Protein AF-A0A7C7PNL8-F1 (afdb_monomer)

Foldseek 3Di:
DDDPNDPADADDDPVLVVLLVVVCVVVVHDPRVVLNVLVVPDDDDRSNVSSVVVSVVVVVVVDDPVNCVVCVVPPPPPPDPDD

Radius of gyration: 16.84 Å; Cα contacts (8 Å, |Δi|>4): 43; chains: 1; bounding box: 26×50×44 Å

Solvent-accessible surface area (backbone atoms only — not comparable to full-atom values): 5230 Å² total; per-residue (Å²): 102,74,55,94,93,38,81,51,84,71,80,73,56,71,69,56,49,51,54,47,51,51,49,24,61,78,68,74,41,54,70,66,58,54,52,52,50,43,62,70,69,50,87,86,60,57,64,45,59,37,51,55,50,49,53,51,51,54,54,54,74,69,59,42,73,67,58,46,62,73,53,52,85,70,69,78,77,70,69,78,80,81,133

Secondary structure (DSSP, 8-state):
-EETTEEPPP---HHHHHHHHHHHHHTT--HHHHHHHHHHH-SSS-HHHHHHHHHHHHHHHH--H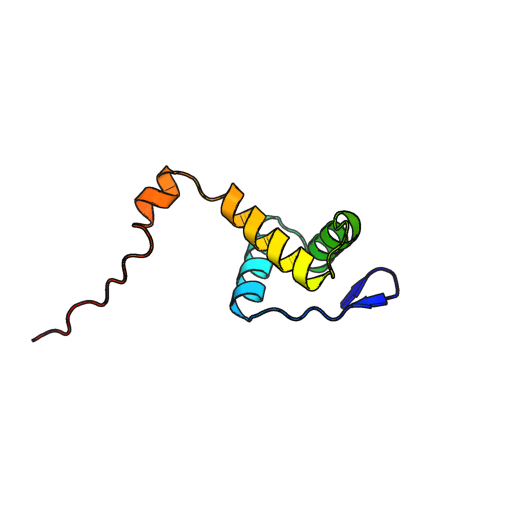HHHHHTGGG----PPPP-

Sequence (83 aa):
MTLSDRRTSIRLEPEMWDALAEICTRESRSLHDICRQIDRERTQSGLTAGVRVFILSYFRSAATEEGHAAASHGNSAKAPPDT

Structure (mmCIF, N/CA/C/O backbone):
data_AF-A0A7C7PNL8-F1
#
_entry.id   AF-A0A7C7PNL8-F1
#
loop_
_atom_site.group_PDB
_atom_site.id
_atom_site.type_symbol
_atom_site.label_atom_id
_atom_site.label_alt_id
_atom_site.label_comp_id
_atom_site.label_asym_id
_atom_site.label_entity_id
_atom_site.label_seq_id
_atom_site.pdbx_PDB_ins_code
_atom_site.Cartn_x
_atom_site.Cartn_y
_atom_site.Cartn_z
_atom_site.occupancy
_atom_site.B_iso_or_equiv
_at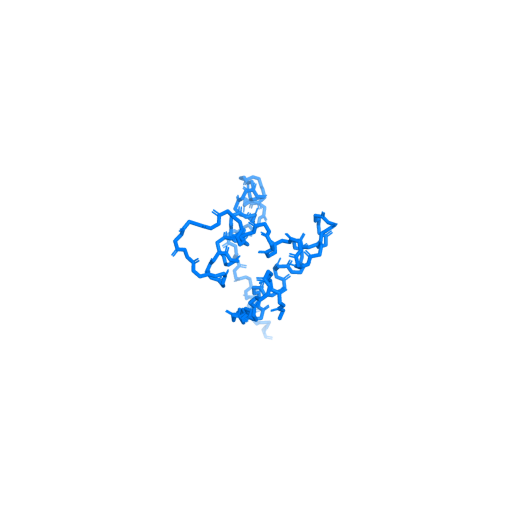om_site.auth_seq_id
_atom_site.auth_comp_id
_atom_site.auth_asym_id
_atom_site.auth_atom_id
_atom_site.pdbx_PDB_model_num
ATOM 1 N N . MET A 1 1 ? 2.933 -2.690 -17.416 1.00 61.16 1 MET A N 1
ATOM 2 C CA . MET A 1 1 ? 1.986 -1.560 -17.361 1.00 61.16 1 MET A CA 1
ATOM 3 C C . MET A 1 1 ? 2.650 -0.346 -17.991 1.00 61.16 1 MET A C 1
ATOM 5 O O . MET A 1 1 ? 3.857 -0.195 -17.830 1.00 61.16 1 MET A O 1
ATOM 9 N N . THR A 1 2 ? 1.903 0.475 -18.725 1.00 66.44 2 THR A N 1
ATOM 10 C CA . THR A 1 2 ? 2.420 1.730 -19.291 1.00 66.44 2 THR A CA 1
ATOM 11 C C . THR A 1 2 ? 1.866 2.875 -18.465 1.00 66.44 2 THR A C 1
ATOM 13 O O . THR A 1 2 ? 0.653 2.989 -18.325 1.00 66.44 2 THR A O 1
ATOM 16 N N . LEU A 1 3 ? 2.747 3.693 -17.897 1.00 66.88 3 LEU A N 1
ATOM 17 C CA . LEU A 1 3 ? 2.371 4.920 -17.207 1.00 66.88 3 LEU A CA 1
ATOM 18 C C . LEU A 1 3 ? 2.965 6.073 -18.005 1.00 66.88 3 LEU A C 1
ATOM 20 O O . LEU A 1 3 ? 4.179 6.133 -18.180 1.00 66.88 3 LEU A O 1
ATOM 24 N N . SER A 1 4 ? 2.105 6.956 -18.518 1.00 59.03 4 SER A N 1
ATOM 25 C CA . SER A 1 4 ? 2.516 8.207 -19.172 1.00 59.03 4 SER A CA 1
ATOM 26 C C . SER A 1 4 ? 3.600 8.005 -20.246 1.00 59.03 4 SER A C 1
ATOM 28 O O . SER A 1 4 ? 4.670 8.605 -20.173 1.00 59.03 4 SER A O 1
ATOM 30 N N . ASP A 1 5 ? 3.338 7.101 -21.197 1.00 60.34 5 ASP A N 1
ATOM 31 C CA . ASP A 1 5 ? 4.219 6.768 -22.335 1.00 60.34 5 ASP A CA 1
ATOM 32 C C . ASP A 1 5 ? 5.574 6.118 -21.975 1.00 60.34 5 ASP A C 1
ATOM 34 O O . ASP A 1 5 ? 6.410 5.830 -22.828 1.00 60.34 5 ASP A O 1
ATOM 38 N N . ARG A 1 6 ? 5.794 5.794 -20.693 1.00 66.38 6 ARG A N 1
ATOM 39 C CA . ARG A 1 6 ? 6.936 4.994 -20.239 1.00 66.38 6 ARG A CA 1
ATOM 40 C C . ARG A 1 6 ? 6.467 3.605 -19.831 1.00 66.38 6 ARG A C 1
ATOM 42 O O . ARG A 1 6 ? 5.553 3.427 -19.020 1.00 66.38 6 ARG A O 1
ATOM 49 N N . ARG A 1 7 ? 7.104 2.578 -20.401 1.00 62.94 7 ARG A N 1
ATOM 50 C CA . ARG A 1 7 ? 6.916 1.196 -19.953 1.00 62.94 7 ARG A CA 1
ATOM 51 C C . ARG A 1 7 ? 7.593 1.050 -18.594 1.00 62.94 7 ARG A C 1
ATOM 53 O O . ARG A 1 7 ? 8.805 0.872 -18.519 1.00 62.94 7 ARG A O 1
ATOM 60 N N . THR A 1 8 ? 6.812 1.115 -17.523 1.00 71.00 8 THR A N 1
ATOM 61 C CA . THR A 1 8 ? 7.340 0.968 -16.165 1.00 71.00 8 THR A CA 1
ATOM 62 C C . THR A 1 8 ? 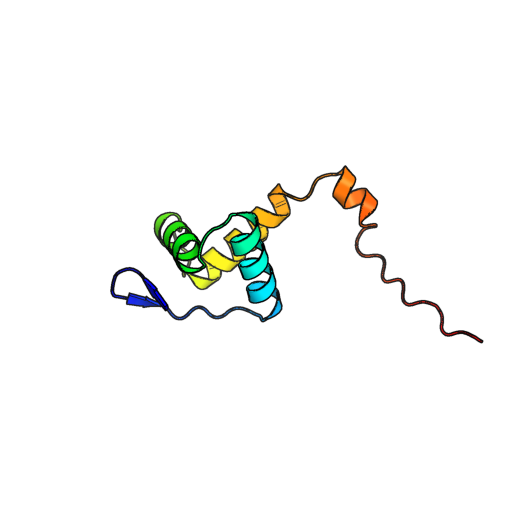7.164 -0.477 -15.716 1.00 71.00 8 THR A C 1
ATOM 64 O O . THR A 1 8 ? 6.047 -0.998 -15.637 1.00 71.00 8 THR A O 1
ATOM 67 N N . SER A 1 9 ? 8.282 -1.154 -15.453 1.00 79.06 9 SER A N 1
ATOM 68 C CA . SER A 1 9 ? 8.278 -2.494 -14.865 1.00 79.06 9 SER A CA 1
ATOM 69 C C . SER A 1 9 ? 8.302 -2.372 -13.347 1.00 79.06 9 SER A C 1
ATOM 71 O O . SER A 1 9 ? 9.267 -1.861 -12.784 1.00 79.06 9 SER A O 1
ATOM 73 N N . ILE A 1 10 ? 7.257 -2.867 -12.690 1.00 88.25 10 ILE A N 1
ATOM 74 C CA . ILE A 1 10 ? 7.194 -2.986 -11.232 1.00 88.25 10 ILE A CA 1
ATOM 75 C C . ILE A 1 10 ? 7.656 -4.397 -10.854 1.00 88.25 10 ILE A C 1
ATOM 77 O O . ILE A 1 10 ? 7.230 -5.367 -11.478 1.00 88.25 10 ILE A O 1
ATOM 81 N N . ARG A 1 11 ? 8.539 -4.514 -9.856 1.00 91.12 11 ARG A N 1
ATOM 82 C CA . ARG A 1 11 ? 8.963 -5.804 -9.285 1.00 91.12 11 ARG A CA 1
ATOM 83 C C . ARG A 1 11 ? 8.582 -5.867 -7.812 1.00 91.12 11 ARG A C 1
ATOM 85 O O . ARG A 1 11 ? 9.266 -5.265 -6.989 1.00 91.12 11 ARG A O 1
ATOM 92 N N . LEU A 1 12 ? 7.515 -6.590 -7.508 1.00 93.50 12 LEU A N 1
ATOM 93 C CA . LEU A 1 12 ? 7.043 -6.824 -6.147 1.00 93.50 12 LEU A CA 1
ATOM 94 C C . LEU A 1 12 ? 7.091 -8.312 -5.824 1.00 93.50 12 LEU A C 1
ATOM 96 O O . LEU A 1 12 ? 6.977 -9.157 -6.714 1.00 93.50 12 LEU A O 1
ATOM 100 N N . GLU A 1 13 ? 7.267 -8.579 -4.543 1.00 95.94 13 GLU A N 1
ATOM 101 C CA . GLU A 1 13 ? 7.062 -9.870 -3.908 1.00 95.94 13 GLU A CA 1
ATOM 102 C C . GLU A 1 13 ? 5.580 -10.288 -4.054 1.00 95.94 13 GLU A C 1
ATOM 104 O O . GLU A 1 13 ? 4.717 -9.402 -4.101 1.00 95.94 13 GLU A O 1
ATOM 109 N N . PRO A 1 14 ? 5.254 -11.591 -4.155 1.00 95.69 14 PRO A N 1
ATOM 110 C CA . PRO A 1 14 ? 3.869 -12.058 -4.287 1.00 95.69 14 PRO A CA 1
ATOM 111 C C . PRO A 1 14 ? 2.929 -11.490 -3.215 1.00 95.69 14 PRO A C 1
ATOM 113 O O . PRO A 1 14 ? 1.880 -10.947 -3.541 1.00 95.69 14 PRO A O 1
ATOM 116 N N . GLU A 1 15 ? 3.367 -11.478 -1.959 1.00 95.94 15 GLU A N 1
ATOM 117 C CA . GLU A 1 15 ? 2.592 -10.989 -0.816 1.00 95.94 15 GLU A CA 1
ATOM 118 C C . GLU A 1 15 ? 2.281 -9.489 -0.935 1.00 95.94 15 GLU A C 1
ATOM 120 O O . GLU A 1 15 ? 1.233 -9.009 -0.510 1.00 95.94 15 GLU A O 1
ATOM 125 N N . MET A 1 16 ? 3.180 -8.729 -1.566 1.00 96.69 16 MET A N 1
ATOM 126 C CA . MET A 1 16 ? 2.976 -7.305 -1.831 1.00 96.69 16 MET A CA 1
ATOM 127 C C . MET A 1 16 ? 1.998 -7.081 -2.990 1.00 96.69 16 MET A C 1
ATOM 129 O O . MET A 1 16 ? 1.291 -6.073 -3.001 1.00 96.69 16 MET A O 1
ATOM 133 N N . TRP A 1 17 ? 1.933 -7.997 -3.964 1.00 96.94 17 TRP A N 1
ATOM 134 C CA . TRP A 1 17 ? 0.890 -7.964 -4.992 1.00 96.94 17 TRP A CA 1
ATOM 135 C C . TRP A 1 17 ? -0.487 -8.247 -4.405 1.00 96.94 17 TRP A C 1
ATOM 137 O O . TRP A 1 17 ? -1.430 -7.531 -4.742 1.00 96.94 17 TRP A O 1
ATOM 147 N N . ASP A 1 18 ? -0.585 -9.220 -3.503 1.00 97.69 18 ASP A N 1
ATOM 148 C CA . ASP A 1 18 ? -1.835 -9.556 -2.821 1.00 97.69 18 ASP A CA 1
ATOM 149 C C . ASP A 1 18 ? -2.327 -8.375 -1.977 1.00 97.69 18 ASP A C 1
ATOM 151 O O . ASP A 1 18 ? -3.464 -7.926 -2.132 1.00 97.69 18 ASP A O 1
ATOM 155 N N . ALA A 1 19 ? -1.434 -7.779 -1.182 1.00 97.88 19 ALA A N 1
ATOM 156 C CA . ALA A 1 19 ? -1.724 -6.576 -0.406 1.00 97.88 19 ALA A CA 1
ATOM 157 C C . ALA A 1 19 ? -2.178 -5.403 -1.298 1.00 97.88 19 ALA A C 1
ATOM 159 O O . ALA A 1 19 ? -3.115 -4.678 -0.967 1.00 97.88 19 ALA A O 1
ATOM 160 N N . LEU A 1 20 ? -1.553 -5.212 -2.463 1.00 97.38 20 LEU A N 1
ATOM 161 C CA . LEU A 1 20 ? -1.951 -4.167 -3.406 1.00 97.38 20 LEU A CA 1
ATOM 162 C C . LEU A 1 20 ? -3.323 -4.434 -4.037 1.00 97.38 20 LEU A C 1
ATOM 164 O O . LEU A 1 20 ? -4.102 -3.496 -4.218 1.00 97.38 20 LEU A O 1
ATOM 168 N N . ALA A 1 21 ? -3.626 -5.688 -4.375 1.00 97.06 21 ALA A N 1
ATOM 169 C CA . ALA A 1 21 ? -4.925 -6.094 -4.910 1.00 97.06 21 ALA A CA 1
ATOM 170 C C . ALA A 1 21 ? -6.044 -5.921 -3.871 1.00 97.06 21 ALA A C 1
ATOM 172 O O . ALA A 1 21 ? -7.145 -5.471 -4.207 1.00 97.06 21 ALA A O 1
ATOM 173 N N . GLU A 1 22 ? -5.745 -6.201 -2.603 1.00 98.25 22 GLU A N 1
ATOM 174 C CA . GLU A 1 22 ? -6.644 -5.934 -1.488 1.00 98.25 22 GLU A CA 1
ATOM 175 C C . GLU A 1 22 ? -6.962 -4.439 -1.378 1.00 98.25 22 GLU A C 1
ATOM 177 O O . GLU A 1 22 ? -8.135 -4.066 -1.322 1.00 98.25 22 GLU A O 1
ATOM 182 N N . ILE A 1 23 ? -5.948 -3.571 -1.442 1.00 98.06 23 ILE A N 1
ATOM 183 C CA . ILE A 1 23 ? -6.157 -2.116 -1.433 1.00 98.06 23 ILE A CA 1
ATOM 184 C C . ILE A 1 23 ? -6.996 -1.674 -2.638 1.00 98.06 23 ILE A C 1
ATOM 186 O O . ILE A 1 23 ? -7.942 -0.908 -2.475 1.00 98.06 23 ILE A O 1
ATOM 190 N N . CYS A 1 24 ? -6.700 -2.174 -3.844 1.00 97.75 24 CYS A N 1
ATOM 191 C CA . CYS A 1 24 ? -7.490 -1.869 -5.045 1.00 97.75 24 CYS A CA 1
ATOM 192 C C . CYS A 1 24 ? -8.979 -2.186 -4.839 1.00 97.75 24 CYS A C 1
ATOM 194 O O . CYS A 1 24 ? -9.847 -1.392 -5.202 1.00 97.75 24 CYS A O 1
ATOM 196 N N . THR A 1 25 ? -9.264 -3.334 -4.223 1.00 98.12 25 THR A N 1
ATOM 197 C CA . THR A 1 25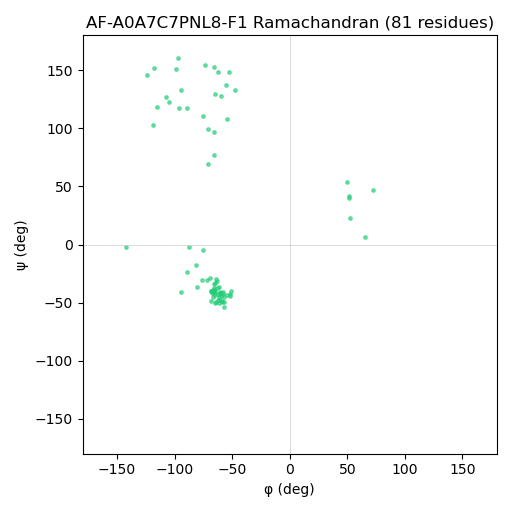 ? -10.629 -3.789 -3.946 1.00 98.12 25 THR A CA 1
ATOM 198 C C . THR A 1 25 ? -11.306 -2.913 -2.893 1.00 98.12 25 THR A C 1
ATOM 200 O O . THR A 1 25 ? -12.413 -2.432 -3.126 1.00 98.12 25 THR A O 1
ATOM 203 N N . ARG A 1 26 ? -10.631 -2.653 -1.764 1.00 97.88 26 ARG A N 1
ATOM 204 C CA . ARG A 1 26 ? -11.152 -1.824 -0.661 1.00 97.88 26 ARG A CA 1
ATOM 205 C C . ARG A 1 26 ? -11.474 -0.401 -1.110 1.00 97.88 26 ARG A C 1
ATOM 207 O O . ARG A 1 26 ? -12.523 0.132 -0.769 1.00 97.88 26 ARG A O 1
ATOM 214 N N . GLU A 1 27 ? -10.602 0.180 -1.927 1.00 97.00 27 GLU A N 1
ATOM 215 C CA . GLU A 1 27 ? -10.741 1.554 -2.410 1.00 97.00 27 GLU A CA 1
ATOM 216 C C . GLU A 1 27 ? -11.588 1.668 -3.683 1.00 97.00 27 GLU A C 1
ATOM 218 O O . GLU A 1 27 ? -11.800 2.774 -4.175 1.00 97.00 27 GLU A O 1
ATOM 223 N N . SER A 1 28 ? -12.062 0.550 -4.250 1.00 97.56 28 SER A N 1
ATOM 224 C CA . SER A 1 28 ? -12.755 0.522 -5.549 1.00 97.56 28 SER A CA 1
ATOM 225 C C . SER A 1 28 ? -11.964 1.230 -6.661 1.00 97.56 28 SER A C 1
ATOM 227 O O . SER A 1 28 ? -12.515 1.972 -7.477 1.00 97.56 28 SER A O 1
ATOM 229 N N . ARG A 1 29 ? -10.643 1.020 -6.692 1.00 97.44 29 ARG A N 1
ATOM 230 C CA . ARG A 1 29 ? -9.714 1.661 -7.635 1.00 97.44 29 ARG A CA 1
ATOM 231 C C . ARG A 1 29 ? -8.919 0.627 -8.406 1.00 97.44 29 ARG A C 1
ATOM 233 O O . ARG A 1 29 ? -8.539 -0.411 -7.875 1.00 97.44 29 ARG A O 1
ATOM 240 N N . SER A 1 30 ? -8.614 0.929 -9.665 1.00 96.31 30 SER A N 1
ATOM 241 C CA . SER A 1 30 ? -7.756 0.049 -10.453 1.00 96.31 30 SER A CA 1
ATOM 242 C C . SER A 1 30 ? -6.294 0.148 -10.002 1.00 96.31 30 SER A C 1
ATOM 244 O O . SER A 1 30 ? -5.835 1.199 -9.544 1.00 96.31 30 SER A O 1
ATOM 246 N N . LEU A 1 31 ? -5.523 -0.921 -10.232 1.00 93.00 31 LEU A N 1
ATOM 247 C CA . LEU A 1 31 ? -4.066 -0.922 -10.051 1.00 93.00 31 LEU A CA 1
ATOM 248 C C . LEU A 1 31 ? -3.407 0.265 -10.770 1.00 93.00 31 LEU A C 1
ATOM 250 O O . LEU A 1 31 ? -2.492 0.902 -10.253 1.00 93.00 31 LEU A O 1
ATOM 254 N N . HIS A 1 32 ? -3.897 0.581 -11.967 1.00 92.38 32 HIS A N 1
ATOM 255 C CA . HIS A 1 32 ? -3.385 1.683 -12.762 1.00 92.38 32 HIS A CA 1
ATOM 256 C C . HIS A 1 32 ? -3.649 3.048 -12.106 1.00 92.38 32 HIS A C 1
ATOM 258 O O . HIS A 1 32 ? -2.763 3.903 -12.121 1.00 92.38 32 HIS A O 1
ATOM 264 N N . ASP A 1 33 ? -4.812 3.252 -11.482 1.00 94.44 33 ASP A N 1
ATOM 265 C CA . ASP A 1 33 ? -5.135 4.505 -10.789 1.00 94.44 33 ASP A CA 1
ATOM 266 C C . ASP A 1 33 ? -4.286 4.706 -9.538 1.00 94.44 33 ASP A C 1
ATOM 268 O O . ASP A 1 33 ? -3.836 5.824 -9.273 1.00 94.44 33 ASP A O 1
ATOM 272 N N . ILE A 1 34 ? -4.046 3.634 -8.780 1.00 94.81 34 ILE A N 1
ATOM 273 C CA . ILE A 1 34 ? -3.150 3.668 -7.620 1.00 94.81 34 ILE A CA 1
ATOM 274 C C . ILE A 1 34 ? -1.720 3.962 -8.077 1.00 94.81 34 ILE A C 1
ATOM 276 O O . ILE A 1 34 ? -1.089 4.899 -7.590 1.00 94.81 34 ILE A O 1
ATOM 280 N N . CYS A 1 35 ? -1.208 3.234 -9.071 1.00 92.62 35 CYS A N 1
ATOM 281 C CA . CYS A 1 35 ? 0.152 3.458 -9.553 1.00 92.62 35 CYS A CA 1
ATOM 282 C C . CYS A 1 35 ? 0.342 4.839 -10.192 1.00 92.62 35 CYS A C 1
ATOM 284 O O . CYS A 1 35 ? 1.412 5.421 -10.039 1.00 92.62 35 CYS A O 1
ATOM 286 N N . ARG A 1 36 ? -0.676 5.398 -10.857 1.00 92.25 36 ARG A N 1
ATOM 287 C CA . ARG A 1 36 ? -0.645 6.776 -11.370 1.00 92.25 36 ARG A CA 1
ATOM 288 C C . ARG A 1 36 ? -0.595 7.803 -10.240 1.00 92.2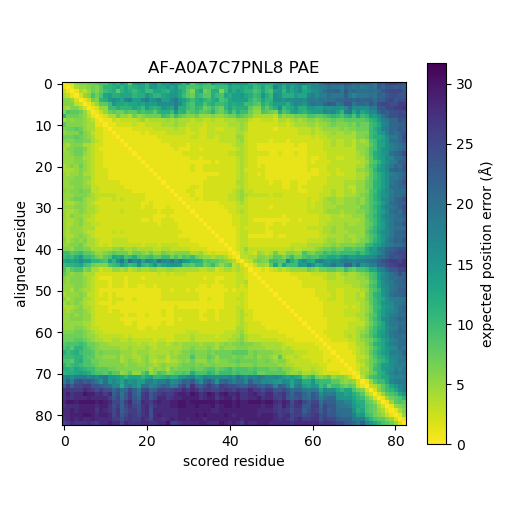5 36 ARG A C 1
ATOM 290 O O . ARG A 1 36 ? 0.116 8.794 -10.375 1.00 92.25 36 ARG A O 1
ATOM 297 N N . GLN A 1 37 ? -1.341 7.595 -9.156 1.00 93.31 37 GLN A N 1
ATOM 298 C CA . GLN A 1 37 ? -1.264 8.468 -7.984 1.00 93.31 37 GLN A CA 1
ATOM 299 C C . GLN A 1 37 ? 0.148 8.444 -7.389 1.00 93.31 37 GLN A C 1
ATOM 301 O O . GLN A 1 37 ? 0.770 9.492 -7.240 1.00 93.31 37 GLN A O 1
ATOM 306 N N . ILE A 1 38 ? 0.689 7.249 -7.153 1.00 93.06 38 ILE A N 1
ATOM 307 C CA . ILE A 1 38 ? 2.037 7.073 -6.601 1.00 93.06 38 ILE A CA 1
ATOM 308 C C . ILE A 1 38 ? 3.092 7.698 -7.520 1.00 93.06 38 ILE A C 1
ATOM 310 O O . ILE A 1 38 ? 4.025 8.336 -7.043 1.00 93.06 38 ILE A O 1
ATOM 314 N N . ASP A 1 39 ? 2.952 7.550 -8.841 1.00 90.81 39 ASP A N 1
ATOM 315 C CA . ASP A 1 39 ? 3.876 8.148 -9.809 1.00 90.81 39 ASP A CA 1
ATOM 316 C C . ASP A 1 39 ? 3.870 9.685 -9.779 1.00 90.81 39 ASP A C 1
ATOM 318 O O . ASP A 1 39 ? 4.904 10.294 -10.045 1.00 90.81 39 ASP A O 1
ATOM 322 N N . ARG A 1 40 ? 2.736 10.306 -9.421 1.00 89.88 40 ARG A N 1
ATOM 323 C CA . ARG A 1 40 ? 2.601 11.765 -9.267 1.00 89.88 40 ARG A CA 1
ATOM 324 C C . ARG A 1 40 ? 3.136 12.279 -7.931 1.00 89.88 40 ARG A C 1
ATOM 326 O O . ARG A 1 40 ? 3.674 13.378 -7.889 1.00 89.88 40 ARG A O 1
ATOM 333 N N . GLU A 1 41 ? 2.960 11.513 -6.858 1.00 88.06 41 GLU A N 1
ATOM 334 C CA . GLU A 1 41 ? 3.302 11.928 -5.490 1.00 88.06 41 GLU A CA 1
ATOM 335 C C . GLU A 1 41 ? 4.750 11.593 -5.101 1.00 88.06 41 GLU A C 1
ATOM 337 O O . GLU A 1 41 ? 5.327 12.231 -4.217 1.00 88.06 41 GLU A O 1
ATOM 342 N N . ARG A 1 42 ? 5.374 10.602 -5.754 1.00 84.44 42 ARG A N 1
ATOM 343 C CA . ARG A 1 42 ? 6.753 10.201 -5.445 1.00 84.44 42 ARG A CA 1
ATOM 344 C C . ARG A 1 42 ? 7.743 11.327 -5.759 1.00 84.44 42 ARG A C 1
ATOM 346 O O . ARG A 1 42 ? 7.788 11.849 -6.868 1.00 84.44 42 ARG A O 1
ATOM 353 N N . THR A 1 43 ? 8.602 11.653 -4.796 1.00 75.31 43 THR A N 1
ATOM 354 C CA . THR A 1 43 ? 9.573 12.753 -4.934 1.00 75.31 43 THR A CA 1
ATOM 355 C C . THR A 1 43 ? 10.940 12.279 -5.431 1.00 75.31 43 THR A C 1
ATOM 357 O O . THR A 1 43 ? 11.553 12.944 -6.259 1.00 75.31 43 THR A O 1
ATOM 360 N N . GLN A 1 44 ? 11.440 11.135 -4.941 1.00 66.19 44 GLN A N 1
ATOM 361 C CA . GLN A 1 44 ? 12.811 10.670 -5.235 1.00 66.19 44 GLN A CA 1
ATOM 362 C C . GLN A 1 44 ? 12.957 9.149 -5.422 1.00 66.19 44 GLN A C 1
ATOM 364 O O . GLN A 1 44 ? 14.045 8.669 -5.731 1.00 66.19 44 GLN A O 1
ATOM 369 N N . SER A 1 45 ? 11.885 8.368 -5.265 1.00 78.38 45 SER A N 1
ATOM 370 C CA . SER A 1 45 ? 11.936 6.908 -5.384 1.00 78.38 45 SER A CA 1
ATOM 371 C C . SER A 1 45 ? 11.468 6.418 -6.759 1.00 78.38 45 SER A C 1
ATOM 373 O O . SER A 1 45 ? 10.652 7.049 -7.441 1.00 78.38 45 SER A O 1
ATOM 375 N N . GLY A 1 46 ? 11.997 5.268 -7.191 1.00 89.19 46 GLY A N 1
ATOM 376 C CA . GLY A 1 46 ? 11.445 4.536 -8.331 1.00 89.19 46 GLY A CA 1
ATOM 377 C C . GLY A 1 46 ? 10.041 4.017 -8.012 1.00 89.19 46 GLY A C 1
ATOM 378 O O . GLY A 1 46 ? 9.733 3.743 -6.852 1.00 89.19 46 GLY A O 1
ATOM 379 N N . LEU A 1 47 ? 9.196 3.840 -9.033 1.00 90.56 47 LEU A N 1
ATOM 380 C CA . LEU A 1 47 ? 7.785 3.474 -8.847 1.00 90.56 47 LEU A CA 1
ATOM 381 C C . LEU A 1 47 ? 7.590 2.243 -7.953 1.00 90.56 47 LEU A C 1
ATOM 383 O O . LEU A 1 47 ? 6.744 2.266 -7.072 1.00 90.56 47 LEU A O 1
ATOM 387 N N . THR A 1 48 ? 8.400 1.197 -8.127 1.00 92.88 48 THR A N 1
ATOM 388 C CA . THR A 1 48 ? 8.339 -0.005 -7.282 1.00 92.88 48 THR A CA 1
ATOM 389 C C . THR A 1 48 ? 8.524 0.320 -5.798 1.00 92.88 48 THR A C 1
ATOM 391 O O . THR A 1 48 ? 7.768 -0.165 -4.964 1.00 92.88 48 THR A O 1
ATOM 394 N N . ALA A 1 49 ? 9.509 1.155 -5.458 1.00 93.12 49 ALA A N 1
ATOM 395 C CA . ALA A 1 49 ? 9.736 1.571 -4.078 1.00 93.12 49 ALA A CA 1
ATOM 396 C C . ALA A 1 49 ? 8.578 2.444 -3.568 1.00 93.12 49 ALA A C 1
ATOM 398 O O . ALA A 1 49 ? 8.124 2.245 -2.446 1.00 93.12 49 ALA A O 1
ATOM 399 N N . GLY A 1 50 ? 8.044 3.336 -4.410 1.00 94.25 50 GLY A N 1
ATOM 400 C CA . GLY A 1 50 ? 6.833 4.100 -4.103 1.00 94.25 50 GLY A CA 1
ATOM 401 C C . GLY A 1 50 ? 5.626 3.209 -3.799 1.00 94.25 50 GLY A C 1
ATOM 402 O O . GLY A 1 50 ? 4.925 3.452 -2.826 1.00 94.25 50 GLY A O 1
ATOM 403 N N . VAL A 1 51 ? 5.423 2.133 -4.567 1.00 95.19 51 VAL A N 1
ATOM 404 C CA . VAL A 1 51 ? 4.341 1.163 -4.332 1.00 95.19 51 VAL A CA 1
ATOM 405 C C . VAL A 1 51 ? 4.527 0.416 -3.017 1.00 95.19 51 VAL A C 1
ATOM 407 O O . VAL A 1 51 ? 3.571 0.307 -2.254 1.00 95.19 51 VAL A O 1
ATOM 410 N N . ARG A 1 52 ? 5.749 -0.028 -2.695 1.00 95.75 52 ARG A N 1
ATOM 411 C CA . ARG A 1 52 ? 6.019 -0.666 -1.397 1.00 95.75 52 ARG A CA 1
ATOM 412 C C . ARG A 1 52 ? 5.703 0.267 -0.224 1.00 95.75 52 ARG A C 1
ATOM 414 O O . ARG A 1 52 ? 5.063 -0.156 0.733 1.00 95.75 52 ARG A O 1
ATOM 421 N N . VAL A 1 53 ? 6.114 1.535 -0.316 1.00 95.25 53 VAL A N 1
ATOM 422 C CA . VAL A 1 53 ? 5.822 2.548 0.711 1.00 95.25 53 VAL A CA 1
ATOM 423 C C . VAL A 1 53 ? 4.325 2.835 0.797 1.00 95.25 53 VAL A C 1
ATOM 425 O O . VAL A 1 53 ? 3.799 2.926 1.898 1.00 95.25 53 VAL A O 1
ATOM 428 N N . PHE A 1 54 ? 3.627 2.937 -0.334 1.00 95.75 54 PHE A N 1
ATOM 429 C CA . PHE A 1 54 ? 2.180 3.145 -0.359 1.00 95.75 54 PHE A CA 1
ATOM 430 C C . PHE A 1 54 ? 1.424 2.023 0.363 1.00 95.75 54 PHE A C 1
ATOM 432 O O . PHE A 1 54 ? 0.613 2.314 1.238 1.00 95.75 54 PHE A O 1
ATOM 439 N N . ILE A 1 55 ? 1.731 0.757 0.050 1.00 97.44 55 ILE A N 1
ATOM 440 C CA . ILE A 1 55 ? 1.127 -0.411 0.712 1.00 97.44 55 ILE A CA 1
ATOM 441 C C . ILE A 1 55 ? 1.372 -0.343 2.223 1.00 97.44 55 ILE A C 1
ATOM 443 O O . ILE A 1 55 ? 0.435 -0.449 3.012 1.00 97.44 55 ILE A O 1
ATOM 447 N N . LEU A 1 56 ? 2.624 -0.103 2.628 1.00 96.50 56 LEU A N 1
ATOM 448 C CA . LEU A 1 56 ? 2.986 0.007 4.039 1.00 96.50 56 LEU A CA 1
ATOM 449 C C . LEU A 1 56 ? 2.210 1.129 4.741 1.00 96.50 56 LEU A C 1
ATOM 451 O O . LEU A 1 56 ? 1.663 0.910 5.818 1.00 96.50 56 LEU A O 1
ATOM 455 N N . SER A 1 57 ? 2.159 2.322 4.148 1.00 96.06 57 SER A N 1
ATOM 456 C CA . SER A 1 57 ? 1.452 3.471 4.719 1.00 96.06 57 SER A CA 1
ATOM 457 C C . SER A 1 57 ? -0.043 3.205 4.852 1.00 96.06 57 SER A C 1
ATOM 459 O O . SER A 1 57 ? -0.609 3.503 5.898 1.00 96.06 57 SER A O 1
ATOM 461 N N . TYR A 1 58 ? -0.665 2.589 3.843 1.00 97.06 58 TYR A N 1
ATOM 462 C CA . TYR A 1 58 ? -2.083 2.238 3.874 1.00 97.06 58 TYR A CA 1
ATOM 463 C C . TYR A 1 58 ? -2.419 1.351 5.079 1.00 97.06 58 TYR A C 1
ATOM 465 O O . TYR A 1 58 ? -3.269 1.699 5.897 1.00 97.06 58 TYR A O 1
ATOM 473 N N . PHE A 1 59 ? -1.704 0.233 5.240 1.00 95.88 59 PHE A N 1
ATOM 474 C CA . PHE A 1 59 ? -1.971 -0.696 6.339 1.00 95.88 59 PHE A CA 1
ATOM 475 C C . PHE A 1 59 ? -1.544 -0.152 7.704 1.00 95.88 59 PHE A C 1
ATOM 477 O O . PHE A 1 59 ? -2.204 -0.445 8.695 1.00 95.88 59 PHE A O 1
ATOM 484 N N . ARG A 1 60 ? -0.502 0.689 7.778 1.00 95.12 60 ARG A N 1
ATOM 485 C CA . ARG A 1 60 ? -0.149 1.389 9.024 1.00 95.12 60 ARG A CA 1
ATOM 486 C C . ARG A 1 60 ? -1.231 2.367 9.463 1.00 95.12 60 ARG A C 1
ATOM 488 O O . ARG A 1 60 ? -1.501 2.444 10.651 1.00 95.12 60 ARG A O 1
ATOM 495 N N . SER A 1 61 ? -1.841 3.097 8.533 1.00 94.81 61 SER A N 1
ATOM 496 C CA . SER A 1 61 ? -2.954 3.998 8.846 1.00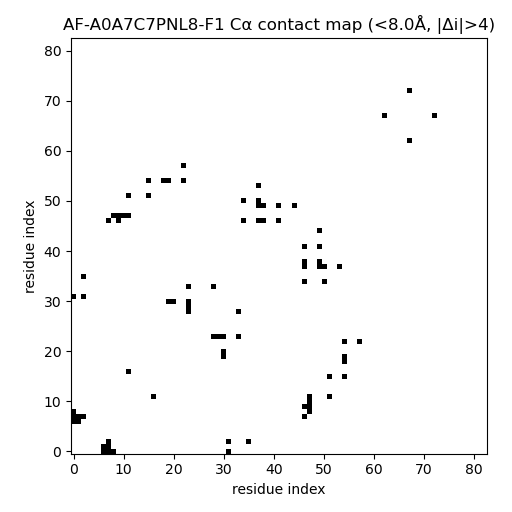 94.81 61 SER A CA 1
ATOM 497 C C . SER A 1 61 ? -4.228 3.248 9.238 1.00 94.81 61 SER A C 1
ATOM 499 O O . SER A 1 61 ? -5.018 3.773 10.014 1.00 94.81 61 SER A O 1
ATOM 501 N N . ALA A 1 62 ? -4.424 2.030 8.725 1.00 93.75 62 ALA A N 1
ATOM 502 C CA . ALA A 1 62 ? -5.545 1.169 9.096 1.00 93.75 62 ALA A CA 1
ATOM 503 C C . ALA A 1 62 ? -5.322 0.390 10.409 1.00 93.75 62 ALA A C 1
ATOM 505 O O . ALA A 1 62 ? -6.281 -0.120 10.986 1.00 93.75 62 ALA A O 1
ATOM 506 N N . ALA A 1 63 ? -4.077 0.269 10.876 1.00 92.94 63 ALA A N 1
ATOM 507 C CA . ALA A 1 63 ? -3.753 -0.407 12.125 1.00 92.94 63 ALA A CA 1
ATOM 508 C C . ALA A 1 63 ? -4.123 0.486 13.320 1.00 92.94 63 ALA A C 1
ATOM 510 O O . ALA A 1 63 ? -3.480 1.506 13.561 1.00 92.94 63 ALA A O 1
ATOM 511 N N . THR A 1 64 ? -5.156 0.095 14.068 1.00 92.00 64 THR A N 1
ATOM 512 C CA . THR A 1 64 ? -5.532 0.738 15.338 1.00 92.00 64 THR A CA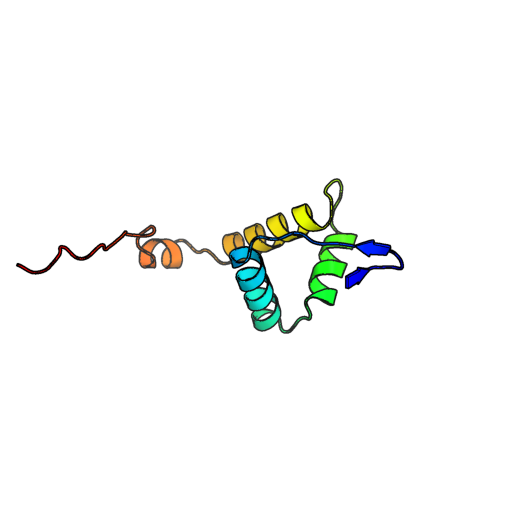 1
ATOM 513 C C . THR A 1 64 ? -4.958 -0.033 16.525 1.00 92.00 64 THR A C 1
ATOM 515 O O . THR A 1 64 ? -4.634 -1.216 16.395 1.00 92.00 64 THR A O 1
ATOM 518 N N . GLU A 1 65 ? -4.862 0.605 17.693 1.00 90.12 65 GLU A N 1
ATOM 519 C CA . GLU A 1 65 ? -4.402 -0.058 18.924 1.00 90.12 65 GLU A CA 1
ATOM 520 C C . GLU A 1 65 ? -5.326 -1.217 19.330 1.00 90.12 65 GLU A C 1
ATOM 522 O O . GLU A 1 65 ? -4.859 -2.273 19.751 1.00 90.12 65 GLU A O 1
ATOM 527 N N . GLU A 1 66 ? -6.639 -1.079 19.129 1.00 89.31 66 GLU A N 1
ATOM 528 C CA . GLU A 1 66 ? -7.601 -2.155 19.388 1.00 89.31 66 GLU A CA 1
ATOM 529 C C . GLU A 1 66 ? -7.402 -3.326 18.421 1.00 89.31 66 GLU A C 1
ATOM 531 O O . GLU A 1 66 ? -7.365 -4.482 18.845 1.00 89.31 66 GLU A O 1
ATOM 536 N N . GLY A 1 67 ? -7.237 -3.040 17.123 1.00 87.00 67 GLY A N 1
ATOM 537 C CA . GLY A 1 67 ? -6.951 -4.062 16.115 1.00 87.00 67 GLY A CA 1
ATOM 538 C C . GLY A 1 67 ? -5.615 -4.763 16.371 1.00 87.00 67 GLY A C 1
ATOM 539 O O . GLY A 1 67 ? -5.505 -5.978 16.212 1.00 87.00 67 GLY A O 1
ATOM 540 N N . HIS A 1 68 ? -4.616 -4.014 16.835 1.00 85.88 68 HIS A N 1
ATOM 541 C CA . HIS A 1 68 ? -3.312 -4.526 17.229 1.00 85.88 68 HIS A CA 1
ATOM 542 C C . HIS A 1 68 ? -3.394 -5.472 18.433 1.00 85.88 68 HIS A C 1
ATOM 544 O O . HIS A 1 68 ? -2.884 -6.595 18.365 1.00 85.88 68 HIS A O 1
ATOM 550 N N . ALA A 1 69 ? -4.080 -5.051 19.500 1.00 87.12 69 ALA A N 1
ATOM 551 C CA . ALA A 1 69 ? -4.300 -5.864 20.690 1.00 87.12 69 ALA A CA 1
ATOM 552 C C . ALA A 1 69 ? -5.075 -7.152 20.358 1.00 87.12 69 ALA A C 1
ATOM 554 O O . ALA A 1 69 ? -4.702 -8.234 20.814 1.00 87.12 69 ALA A O 1
ATOM 555 N N . ALA A 1 70 ? -6.103 -7.058 19.505 1.00 86.69 70 ALA A N 1
ATOM 556 C CA . ALA A 1 70 ? -6.885 -8.208 19.050 1.00 86.69 70 ALA A CA 1
AT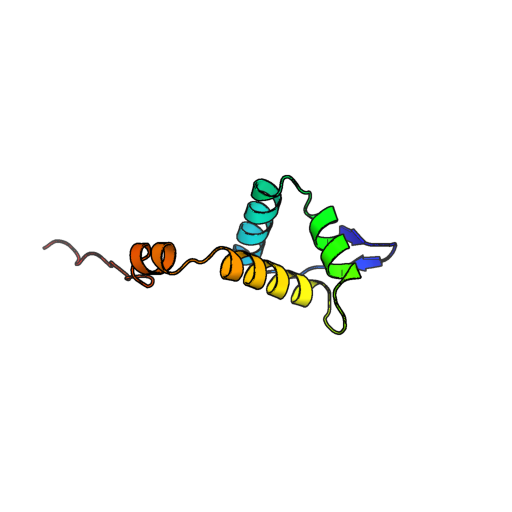OM 557 C C . ALA 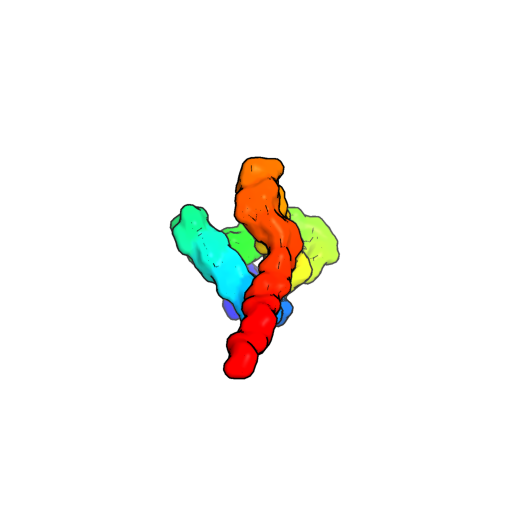A 1 70 ? -6.065 -9.198 18.199 1.00 86.69 70 ALA A C 1
ATOM 559 O O . ALA A 1 70 ? -6.271 -10.407 18.292 1.00 86.69 70 ALA A O 1
ATOM 560 N N . ALA A 1 71 ? -5.107 -8.711 17.404 1.00 83.56 71 ALA A N 1
ATOM 561 C CA . ALA A 1 71 ? -4.235 -9.541 16.571 1.00 83.56 71 ALA A CA 1
ATOM 562 C C . ALA A 1 71 ? -3.124 -10.277 17.357 1.00 83.56 71 ALA A C 1
ATOM 564 O O . ALA A 1 71 ? -2.386 -11.074 16.772 1.00 83.56 71 ALA A O 1
ATOM 565 N N . SER A 1 72 ? -2.987 -10.029 18.669 1.00 74.62 72 SER A N 1
ATOM 566 C CA . SER A 1 72 ? -2.067 -10.738 19.576 1.00 74.62 72 SER A CA 1
ATOM 567 C C . SER A 1 72 ? -0.614 -10.803 19.064 1.00 74.62 72 SER A C 1
ATOM 569 O O . SER A 1 72 ? 0.058 -11.828 19.163 1.00 74.62 72 SER A O 1
ATOM 571 N N . HIS A 1 73 ? -0.133 -9.706 18.464 1.00 68.81 73 HIS A N 1
ATOM 572 C CA . HIS A 1 73 ? 1.242 -9.525 17.963 1.00 68.81 73 HIS A CA 1
ATOM 573 C C . HIS A 1 73 ? 1.784 -10.619 17.018 1.00 68.81 73 HIS A C 1
ATOM 575 O O . HIS A 1 73 ? 2.999 -10.756 16.875 1.00 68.81 73 HIS A O 1
ATOM 581 N N . GLY A 1 74 ? 0.922 -11.388 16.344 1.00 58.00 74 GLY A N 1
ATOM 582 C CA . GLY A 1 74 ? 1.379 -12.523 15.541 1.00 58.00 74 GLY A CA 1
ATOM 583 C C . GLY A 1 74 ? 1.836 -13.692 16.412 1.00 58.00 74 GLY A C 1
ATOM 584 O O . GLY A 1 74 ? 2.903 -14.265 16.177 1.00 58.00 74 GLY A O 1
ATOM 585 N N . ASN A 1 75 ? 1.036 -14.049 17.425 1.00 56.59 75 ASN A N 1
ATOM 586 C CA . ASN A 1 75 ? 1.254 -15.264 18.195 1.00 56.59 75 ASN A CA 1
ATOM 587 C C . ASN A 1 75 ? 1.327 -16.451 17.228 1.00 56.59 75 ASN A C 1
ATOM 589 O O . ASN A 1 75 ? 0.333 -16.878 16.637 1.00 56.59 75 ASN A O 1
ATOM 593 N N . SER A 1 76 ? 2.543 -16.963 17.068 1.00 57.25 76 SER A N 1
ATOM 594 C CA . SER A 1 76 ? 2.844 -18.225 16.419 1.00 57.25 76 SER A CA 1
ATOM 595 C C . SER A 1 76 ? 2.241 -19.327 17.279 1.00 57.25 76 SER A C 1
ATOM 597 O O . SER A 1 76 ? 2.945 -19.999 18.027 1.00 57.25 76 SER A O 1
ATOM 599 N N . ALA A 1 77 ? 0.925 -19.516 17.204 1.00 52.44 77 ALA A N 1
ATOM 600 C CA . ALA A 1 77 ? 0.276 -20.711 17.706 1.00 52.44 77 ALA A CA 1
ATOM 601 C C . ALA A 1 77 ? 0.649 -21.865 16.767 1.00 52.44 77 ALA A C 1
ATOM 603 O O . ALA A 1 77 ? -0.167 -22.384 16.011 1.00 52.44 77 ALA A O 1
ATOM 604 N N . LYS A 1 78 ? 1.921 -22.273 16.804 1.00 53.50 78 LYS A N 1
ATOM 605 C CA . LYS A 1 78 ? 2.266 -23.650 16.500 1.00 53.50 78 LYS A CA 1
ATOM 606 C C . LYS A 1 78 ? 1.620 -24.439 17.630 1.00 53.50 78 LYS A C 1
ATOM 608 O O . LYS A 1 78 ? 2.143 -24.458 18.743 1.00 53.50 78 LYS A O 1
ATOM 613 N N . ALA A 1 79 ? 0.431 -24.979 17.367 1.00 58.19 79 ALA A N 1
ATOM 614 C CA . ALA A 1 79 ? -0.191 -25.936 18.263 1.00 58.19 79 ALA A CA 1
ATOM 615 C C . ALA A 1 79 ? 0.875 -26.983 18.641 1.00 58.19 79 ALA A C 1
ATOM 617 O O . ALA A 1 79 ? 1.627 -27.413 17.752 1.00 58.19 79 ALA A O 1
ATOM 618 N N . PRO A 1 80 ? 1.030 -27.340 19.929 1.00 58.56 80 PRO A N 1
ATOM 619 C CA . PRO A 1 80 ? 1.880 -28.468 20.274 1.00 58.56 80 PRO A CA 1
ATOM 620 C C . PRO A 1 80 ? 1.380 -29.689 19.484 1.00 58.56 80 PRO A C 1
ATOM 622 O O . PRO A 1 80 ? 0.165 -29.846 19.348 1.00 58.56 80 PRO A O 1
ATOM 625 N N . PRO A 1 81 ? 2.271 -30.508 18.895 1.00 60.50 81 PRO A N 1
ATOM 626 C CA . PRO A 1 81 ? 1.834 -31.743 18.267 1.00 60.50 81 PRO A CA 1
ATOM 627 C C . PRO A 1 81 ? 1.153 -32.597 19.341 1.00 60.50 81 PRO A C 1
ATOM 629 O O . PRO A 1 81 ? 1.711 -32.774 20.428 1.00 60.50 81 PRO A O 1
ATOM 632 N N . ASP A 1 82 ? -0.064 -33.049 19.037 1.00 68.19 82 ASP A N 1
ATOM 633 C CA . ASP A 1 82 ? -0.802 -34.005 19.855 1.00 68.19 82 ASP A CA 1
ATOM 634 C C . ASP A 1 82 ? 0.060 -35.244 20.137 1.00 68.19 82 ASP A C 1
ATOM 636 O O . ASP A 1 82 ? 0.938 -35.617 19.354 1.00 68.19 82 ASP A O 1
ATOM 640 N N . THR A 1 83 ? -0.191 -35.807 21.314 1.00 55.47 83 THR A N 1
ATOM 641 C CA . THR A 1 83 ? 0.559 -36.875 21.990 1.00 55.47 83 THR A CA 1
ATOM 642 C C . THR A 1 83 ? 0.660 -38.159 21.173 1.00 55.47 83 THR A C 1
ATOM 644 O O . THR A 1 83 ? -0.334 -38.515 20.501 1.00 55.47 83 THR A O 1
#

pLDDT: mean 85.06, std 14.41, range [52.44, 98.25]

Mean predicted aligned error: 8.07 Å